Protein AF-A0A1Q7M6J9-F1 (afdb_monomer_lite)

pLDDT: mean 85.22, std 12.71, range [48.25, 96.19]

Sequence (81 aa):
MPFQEFTVSSLEALLNILKKARIRDSEIEVSTSEESQHTTCSKPIIHVLVMTAKGEGAGEHKDLAALYQYCPGCGSAVRIL

Foldseek 3Di:
DQKDKDFAQAPVRVVVVVVVVCDDQKDKDKDWDLVAADPPPRATKIKIWIWHFDDDDPDGDTDTPWIKIADNVRRMIMIRD

Secondary structure (DSSP, 8-state):
---EEEE-S-HHHHHHHHHHHT-TTEEEEEEEEEEEE-TTT-PEEEEEEEEEEPPSSSS--EEEEEEEEEETTTTEEEE--

Radius of gyration: 13.7 Å; chains: 1; bounding box: 35×25×31 Å

Structure (mmCIF, N/CA/C/O backbone):
data_AF-A0A1Q7M6J9-F1
#
_entry.id   AF-A0A1Q7M6J9-F1
#
loop_
_atom_site.group_PDB
_atom_site.id
_atom_site.type_symbol
_atom_site.label_atom_id
_atom_site.label_alt_id
_atom_s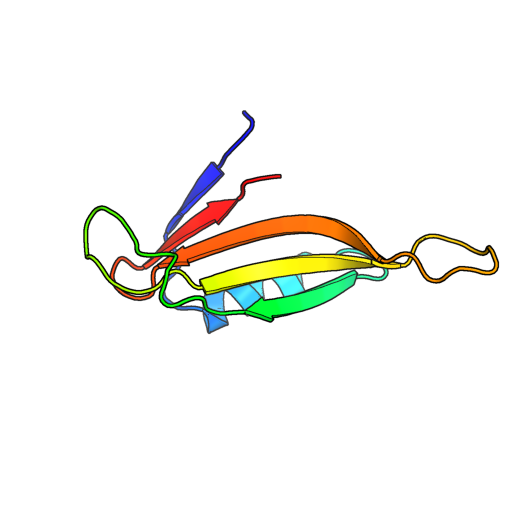ite.label_comp_id
_atom_site.label_asym_id
_atom_site.label_entity_id
_atom_site.label_seq_id
_atom_site.pdbx_PDB_ins_code
_atom_site.Cartn_x
_atom_site.Cartn_y
_atom_site.Cartn_z
_atom_site.occupancy
_atom_site.B_iso_or_equiv
_atom_site.auth_seq_id
_atom_site.auth_comp_id
_atom_site.auth_asym_id
_atom_site.auth_atom_id
_atom_site.pdbx_PDB_model_num
ATOM 1 N N . MET A 1 1 ? -8.910 -6.812 -15.209 1.00 52.31 1 MET A N 1
ATOM 2 C CA . MET A 1 1 ? -9.566 -6.199 -14.034 1.00 52.31 1 MET A CA 1
ATOM 3 C C . MET A 1 1 ? -8.650 -5.095 -13.542 1.00 52.31 1 MET A C 1
ATOM 5 O O . MET A 1 1 ? -7.497 -5.414 -13.290 1.00 52.31 1 MET A O 1
ATOM 9 N N . PRO A 1 2 ? -9.099 -3.832 -13.489 1.00 69.69 2 PRO A N 1
ATOM 10 C CA . PRO A 1 2 ? -8.226 -2.707 -13.151 1.00 69.69 2 PRO A CA 1
ATOM 11 C C . PRO A 1 2 ? -7.861 -2.647 -11.662 1.00 69.69 2 PRO A C 1
ATOM 13 O O . PRO A 1 2 ? -6.952 -1.923 -11.301 1.00 69.69 2 PRO A O 1
ATOM 16 N N . PHE A 1 3 ? -8.519 -3.428 -10.802 1.00 75.06 3 PHE A N 1
ATOM 17 C CA . PHE A 1 3 ? -8.194 -3.502 -9.382 1.00 75.06 3 PHE A CA 1
ATOM 18 C C . PHE A 1 3 ? -8.324 -4.928 -8.848 1.00 75.06 3 PHE A C 1
ATOM 20 O O . PHE A 1 3 ? -9.187 -5.690 -9.292 1.00 75.06 3 PHE A O 1
ATOM 27 N N . GLN A 1 4 ? -7.456 -5.280 -7.900 1.00 86.56 4 GLN A N 1
ATOM 28 C CA . GLN A 1 4 ? -7.486 -6.555 -7.184 1.00 86.56 4 GLN A CA 1
ATOM 29 C C . GLN A 1 4 ? -7.418 -6.288 -5.682 1.00 86.56 4 GLN A C 1
ATOM 31 O O . GLN A 1 4 ? -6.400 -5.805 -5.183 1.00 86.56 4 GLN A O 1
ATOM 36 N N . GLU A 1 5 ? -8.502 -6.602 -4.975 1.00 89.12 5 GLU A N 1
ATOM 37 C CA . GLU A 1 5 ? -8.559 -6.562 -3.514 1.00 89.12 5 GLU A CA 1
ATOM 38 C C . GLU A 1 5 ? -8.089 -7.895 -2.924 1.00 89.12 5 GLU A C 1
ATOM 40 O O . GLU A 1 5 ? -8.382 -8.969 -3.459 1.00 89.12 5 GLU A O 1
ATOM 45 N N . PHE A 1 6 ? -7.341 -7.828 -1.827 1.00 92.38 6 PHE A N 1
ATOM 46 C CA . PHE A 1 6 ? -6.870 -8.991 -1.089 1.00 92.38 6 PHE A CA 1
ATOM 47 C C . PHE A 1 6 ? -6.621 -8.655 0.381 1.00 92.38 6 PHE A C 1
ATOM 49 O O . PHE A 1 6 ? -6.325 -7.523 0.758 1.00 92.38 6 PHE A O 1
ATOM 56 N N . THR A 1 7 ? -6.703 -9.672 1.230 1.00 93.81 7 THR A N 1
ATOM 57 C CA . THR A 1 7 ? -6.412 -9.537 2.658 1.00 93.81 7 THR A CA 1
ATOM 58 C C . THR A 1 7 ? -4.918 -9.666 2.925 1.00 93.81 7 THR A C 1
ATOM 60 O O . THR A 1 7 ? -4.267 -10.578 2.409 1.00 93.81 7 THR A O 1
ATOM 63 N N . VAL A 1 8 ? -4.384 -8.814 3.794 1.00 93.81 8 VAL A N 1
ATOM 64 C CA . VAL A 1 8 ? -3.008 -8.889 4.283 1.00 93.81 8 VAL A CA 1
ATOM 65 C C . VAL A 1 8 ? -2.957 -8.481 5.753 1.00 93.81 8 VAL A C 1
ATOM 67 O O . VAL A 1 8 ? -3.540 -7.482 6.163 1.00 93.81 8 VAL A O 1
ATOM 70 N N . SER A 1 9 ? -2.278 -9.285 6.571 1.00 91.75 9 SER A N 1
ATOM 71 C CA . SER A 1 9 ? -2.331 -9.175 8.035 1.00 91.75 9 SER A CA 1
ATOM 72 C C . SER A 1 9 ? -1.643 -7.930 8.598 1.00 91.75 9 SER A C 1
ATOM 74 O O . SER A 1 9 ? -1.938 -7.522 9.720 1.00 91.75 9 SER A O 1
ATOM 76 N N . SER A 1 10 ? -0.710 -7.340 7.854 1.00 95.81 10 SER A N 1
ATOM 77 C CA . SER A 1 10 ? -0.002 -6.125 8.247 1.00 95.81 10 SER A CA 1
ATOM 78 C C . SER A 1 10 ? 0.619 -5.426 7.036 1.00 95.81 10 SER A C 1
ATOM 80 O O . SER A 1 10 ? 0.822 -6.036 5.982 1.00 95.81 10 SER A O 1
ATOM 82 N N . LEU A 1 11 ? 1.004 -4.156 7.208 1.00 95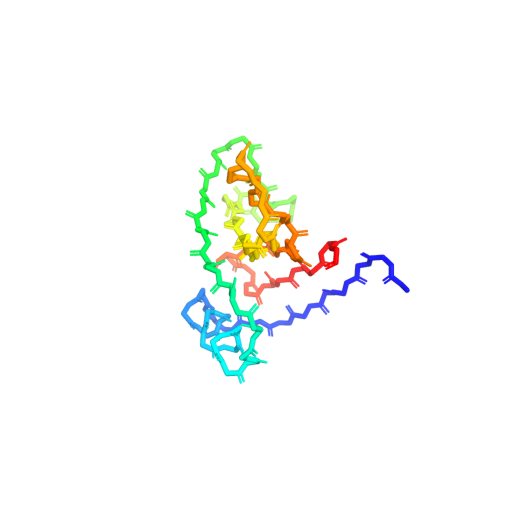.00 11 LEU A N 1
ATOM 83 C CA . LEU A 1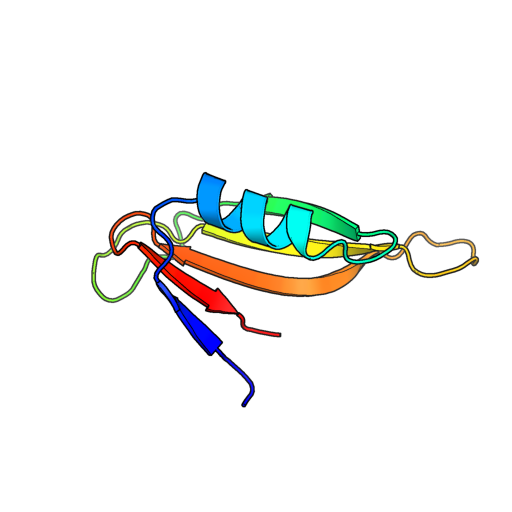 11 ? 1.818 -3.447 6.217 1.00 95.00 11 LEU A CA 1
ATOM 84 C C . LEU A 1 11 ? 3.135 -4.195 5.960 1.00 95.00 11 LEU A C 1
ATOM 86 O O . LEU A 1 11 ? 3.556 -4.340 4.819 1.00 95.00 11 LEU A O 1
ATOM 90 N N . GLU A 1 12 ? 3.771 -4.714 7.009 1.00 96.19 12 GLU A N 1
ATOM 91 C CA . GLU A 1 12 ? 5.015 -5.475 6.883 1.00 96.19 12 GLU A CA 1
ATOM 92 C C . GLU A 1 12 ? 4.831 -6.746 6.043 1.00 96.19 12 GLU A C 1
ATOM 94 O O . GLU A 1 12 ? 5.663 -7.050 5.187 1.00 96.19 12 GLU A O 1
ATOM 99 N N . ALA A 1 13 ? 3.719 -7.463 6.225 1.00 95.31 13 ALA A N 1
ATOM 100 C CA . ALA A 1 13 ? 3.388 -8.621 5.404 1.00 95.31 13 ALA A CA 1
ATOM 101 C C . ALA A 1 13 ? 3.213 -8.230 3.928 1.00 95.31 13 ALA A C 1
ATOM 103 O O . ALA A 1 13 ? 3.746 -8.919 3.057 1.00 95.31 13 ALA A O 1
ATOM 104 N N . LEU A 1 14 ? 2.561 -7.095 3.644 1.00 94.56 14 LEU A N 1
ATOM 105 C CA . LEU A 1 14 ? 2.445 -6.558 2.285 1.00 94.56 14 LEU A CA 1
ATOM 106 C C . LEU A 1 14 ? 3.824 -6.241 1.691 1.00 94.56 14 LEU A C 1
ATOM 108 O O . LEU A 1 14 ? 4.154 -6.723 0.609 1.00 94.56 14 LEU A O 1
ATOM 112 N N . LEU A 1 15 ? 4.666 -5.501 2.413 1.00 94.38 15 LEU A N 1
ATOM 113 C CA . LEU A 1 15 ? 6.016 -5.160 1.958 1.00 94.38 15 LEU A CA 1
ATOM 114 C C . LEU A 1 15 ? 6.871 -6.411 1.715 1.00 94.38 15 LEU A C 1
ATOM 116 O O . LEU A 1 15 ? 7.631 -6.465 0.749 1.00 94.38 15 LEU A O 1
ATOM 120 N N . ASN A 1 16 ? 6.726 -7.441 2.547 1.00 94.44 16 ASN A N 1
ATOM 121 C CA . ASN A 1 16 ? 7.416 -8.716 2.367 1.00 94.44 16 ASN A CA 1
ATOM 122 C C . ASN A 1 16 ? 6.939 -9.473 1.120 1.00 94.44 16 ASN A C 1
ATOM 124 O O . ASN A 1 16 ? 7.765 -10.084 0.440 1.00 94.44 16 ASN A O 1
ATOM 128 N N . ILE A 1 17 ? 5.645 -9.421 0.787 1.00 91.88 17 ILE A N 1
ATOM 129 C CA . ILE A 1 17 ? 5.115 -9.970 -0.472 1.00 91.88 17 ILE A CA 1
ATOM 130 C C . ILE A 1 17 ? 5.743 -9.240 -1.665 1.00 91.88 17 ILE A C 1
ATOM 132 O O . ILE A 1 17 ? 6.273 -9.892 -2.565 1.00 91.88 17 ILE A O 1
ATOM 136 N N . LEU A 1 18 ? 5.762 -7.904 -1.644 1.00 90.94 18 LEU A N 1
ATOM 137 C CA . LEU A 1 18 ? 6.319 -7.094 -2.734 1.00 90.94 18 LEU A CA 1
ATOM 138 C C . LEU A 1 18 ? 7.826 -7.322 -2.918 1.00 90.94 18 LEU A C 1
ATOM 140 O O . LEU A 1 18 ? 8.289 -7.522 -4.039 1.00 90.94 18 LEU A O 1
ATOM 144 N N . LYS A 1 19 ? 8.591 -7.402 -1.824 1.00 89.44 19 LYS A N 1
ATOM 145 C CA . LYS A 1 19 ? 10.024 -7.747 -1.866 1.00 89.44 19 LYS A CA 1
ATOM 146 C C . LYS A 1 19 ? 10.265 -9.137 -2.463 1.00 89.44 19 LYS A C 1
ATOM 148 O O . LYS A 1 19 ? 11.201 -9.324 -3.239 1.00 89.44 19 LYS A O 1
ATOM 153 N N . LYS A 1 20 ? 9.421 -10.120 -2.128 1.00 90.75 20 LYS A N 1
ATOM 154 C CA . LYS A 1 20 ? 9.504 -11.485 -2.680 1.00 90.75 20 LYS A CA 1
ATOM 155 C C . LYS A 1 20 ? 9.136 -11.550 -4.161 1.00 90.75 20 LYS A C 1
ATOM 157 O O . LYS A 1 20 ? 9.677 -12.404 -4.857 1.00 90.75 20 LYS A O 1
ATOM 162 N N . ALA A 1 21 ? 8.277 -10.650 -4.641 1.00 86.81 21 ALA A N 1
ATOM 163 C CA . ALA A 1 21 ? 7.911 -10.566 -6.053 1.00 86.81 21 ALA A CA 1
ATOM 164 C C . ALA A 1 21 ? 9.082 -10.143 -6.962 1.00 86.81 21 ALA A C 1
ATOM 166 O O . ALA A 1 21 ? 9.004 -10.367 -8.166 1.00 86.81 21 ALA A O 1
ATOM 167 N N . ARG A 1 22 ? 10.173 -9.589 -6.397 1.00 80.12 22 ARG A N 1
ATOM 168 C CA . ARG A 1 22 ? 11.418 -9.221 -7.105 1.00 80.12 22 ARG A CA 1
ATOM 169 C C . ARG A 1 22 ? 11.162 -8.460 -8.410 1.00 80.12 22 ARG A C 1
ATOM 171 O O . ARG A 1 22 ? 11.653 -8.844 -9.473 1.00 80.12 22 ARG A O 1
ATOM 178 N N . ILE A 1 23 ? 10.392 -7.378 -8.325 1.00 79.50 23 ILE A N 1
ATOM 179 C CA . ILE A 1 23 ? 10.221 -6.468 -9.458 1.00 79.50 23 ILE A CA 1
ATOM 180 C C . ILE A 1 23 ? 11.600 -5.860 -9.759 1.00 79.50 23 ILE A C 1
ATOM 182 O O . ILE A 1 23 ? 12.305 -5.400 -8.860 1.00 79.50 23 ILE A O 1
ATOM 186 N N . ARG A 1 24 ? 12.044 -5.986 -11.011 1.00 79.38 24 ARG A N 1
ATOM 187 C CA . ARG A 1 24 ? 13.388 -5.577 -11.428 1.00 79.38 24 ARG A CA 1
ATOM 188 C C . ARG A 1 24 ? 13.514 -4.055 -11.327 1.00 79.38 24 ARG A C 1
ATOM 190 O O . ARG A 1 24 ? 12.587 -3.355 -11.720 1.00 79.38 24 ARG A O 1
ATOM 197 N N . ASP A 1 25 ? 14.649 -3.585 -10.809 1.00 82.12 25 ASP A N 1
ATOM 198 C CA . ASP A 1 25 ? 15.003 -2.162 -10.707 1.00 82.12 25 ASP A CA 1
ATOM 199 C C . ASP A 1 25 ? 13.914 -1.308 -10.039 1.00 82.12 25 ASP A C 1
ATOM 201 O O . ASP A 1 25 ? 13.682 -0.160 -10.423 1.00 82.12 25 ASP A O 1
ATOM 205 N N . SER A 1 26 ? 13.219 -1.898 -9.055 1.00 85.75 26 SER A N 1
ATOM 206 C CA . SER A 1 26 ? 12.124 -1.242 -8.352 1.00 85.75 26 SER A CA 1
ATOM 207 C C . SER A 1 26 ? 12.486 -0.791 -6.942 1.00 85.75 26 SER A C 1
ATOM 209 O O . SER A 1 26 ? 13.071 -1.556 -6.172 1.00 85.75 26 SER A O 1
ATOM 211 N N . GLU A 1 27 ? 12.004 0.384 -6.567 1.00 89.06 27 GLU A N 1
ATOM 212 C CA . GLU A 1 27 ? 11.984 0.911 -5.208 1.00 89.06 27 GLU A CA 1
ATOM 213 C C . GLU A 1 27 ? 10.550 0.930 -4.674 1.00 89.06 27 GLU A C 1
ATOM 215 O O . GLU A 1 27 ? 9.591 1.101 -5.428 1.00 89.06 27 GLU A O 1
ATOM 220 N N . ILE A 1 28 ? 10.396 0.744 -3.361 1.00 91.38 28 ILE A N 1
ATOM 221 C CA . ILE A 1 28 ? 9.094 0.840 -2.697 1.00 91.38 28 ILE A CA 1
ATOM 222 C C . ILE A 1 28 ? 9.061 2.128 -1.884 1.00 91.38 28 ILE A C 1
ATOM 224 O O . ILE A 1 28 ? 9.857 2.298 -0.962 1.00 91.38 28 ILE A O 1
ATOM 228 N N . GLU A 1 29 ? 8.100 2.990 -2.186 1.00 92.56 29 GLU A N 1
ATOM 229 C CA . GLU A 1 29 ? 7.810 4.200 -1.426 1.00 92.56 29 GLU A CA 1
ATOM 230 C C . GLU A 1 29 ? 6.507 3.999 -0.644 1.00 92.56 29 GLU A C 1
ATOM 232 O O . GLU A 1 29 ? 5.521 3.472 -1.163 1.00 92.56 29 GLU A O 1
ATOM 237 N N . VAL A 1 30 ? 6.505 4.382 0.632 1.00 93.69 30 VAL A N 1
ATOM 238 C CA . VAL A 1 30 ? 5.339 4.258 1.515 1.00 93.69 30 VAL A CA 1
ATOM 239 C C . VAL A 1 30 ? 4.950 5.645 1.992 1.00 93.69 30 VAL A C 1
ATOM 241 O O . VAL A 1 30 ? 5.781 6.361 2.547 1.00 93.69 30 VAL A O 1
ATOM 244 N N . SER A 1 31 ? 3.688 6.015 1.803 1.00 91.69 31 SER A N 1
ATOM 245 C CA . SER A 1 31 ? 3.154 7.299 2.249 1.00 91.69 31 SER A CA 1
ATOM 246 C C . SER A 1 31 ? 1.780 7.147 2.895 1.00 91.69 31 SER A C 1
ATOM 248 O O . SER A 1 31 ? 1.030 6.206 2.633 1.00 91.69 31 SER A O 1
ATOM 250 N N . THR A 1 32 ? 1.452 8.083 3.777 1.00 86.00 32 THR A N 1
ATOM 251 C CA . THR A 1 32 ? 0.149 8.183 4.442 1.00 86.00 32 THR A CA 1
ATOM 252 C C . THR A 1 32 ? -0.403 9.582 4.240 1.00 86.00 32 THR A C 1
ATOM 254 O O . THR A 1 32 ? 0.344 10.548 4.385 1.00 86.00 32 THR A O 1
ATOM 257 N N . SER A 1 33 ? -1.699 9.695 3.956 1.00 79.38 33 SER A N 1
ATOM 258 C CA . SER A 1 33 ? -2.408 10.975 3.903 1.00 79.38 33 SER A CA 1
ATOM 259 C C . SER A 1 33 ? -3.606 10.930 4.845 1.00 79.38 33 SER A C 1
ATOM 261 O O . SER A 1 33 ? -4.399 9.990 4.787 1.00 79.38 33 SER A O 1
ATOM 263 N N . GLU A 1 34 ? -3.751 11.941 5.705 1.00 74.94 34 GLU A N 1
ATOM 264 C CA . GLU A 1 34 ? -4.919 12.071 6.590 1.00 74.94 34 GLU A CA 1
ATOM 265 C C . GLU A 1 34 ? -6.217 12.319 5.805 1.00 74.94 34 GLU A C 1
ATOM 267 O O . GLU A 1 34 ? -7.301 11.966 6.271 1.00 74.94 34 GLU A O 1
ATOM 272 N N . GLU A 1 35 ? -6.099 12.858 4.588 1.00 81.00 35 GLU A N 1
ATOM 273 C CA . GLU A 1 35 ? -7.216 13.106 3.671 1.00 81.00 35 GLU A CA 1
ATOM 274 C C . GLU A 1 35 ? -7.721 11.814 3.009 1.00 81.00 35 GLU A C 1
ATOM 276 O O . GLU A 1 35 ? -8.866 11.742 2.565 1.00 81.00 35 GLU A O 1
ATOM 281 N N . SER A 1 36 ? -6.886 10.770 2.951 1.00 85.50 36 SER A N 1
ATOM 282 C CA . SER A 1 36 ? -7.249 9.469 2.382 1.00 85.50 36 SER A CA 1
ATOM 283 C C . SER A 1 36 ? -7.655 8.498 3.482 1.00 85.50 36 SER A C 1
ATOM 285 O O . SER A 1 36 ? -6.821 7.824 4.083 1.00 85.50 36 SER A O 1
ATOM 287 N N . GLN A 1 37 ? -8.958 8.401 3.737 1.00 91.94 37 GLN A N 1
ATOM 288 C CA . GLN A 1 37 ? -9.525 7.493 4.735 1.00 91.94 37 GLN A CA 1
ATOM 289 C C . GLN A 1 37 ? -10.236 6.312 4.086 1.00 91.94 37 GLN A C 1
ATOM 291 O O . GLN A 1 37 ? -10.900 6.435 3.057 1.00 91.94 37 GLN A O 1
ATOM 296 N N . HIS A 1 38 ? -10.140 5.150 4.728 1.00 91.88 38 HIS A N 1
ATOM 297 C CA . HIS A 1 38 ? -10.915 3.993 4.321 1.00 91.88 38 HIS A CA 1
ATOM 298 C C . HIS A 1 38 ? -12.391 4.236 4.637 1.00 91.88 38 HIS A C 1
ATOM 300 O O . HIS A 1 38 ? -12.753 4.413 5.798 1.00 91.88 38 HIS A O 1
ATOM 306 N N . THR A 1 39 ? -13.247 4.205 3.619 1.00 89.38 39 THR A N 1
ATOM 307 C CA . THR A 1 39 ? -14.675 4.552 3.733 1.00 89.38 39 THR A CA 1
ATOM 308 C C . THR A 1 39 ? -15.428 3.706 4.759 1.00 89.38 39 THR A C 1
ATOM 310 O O . THR A 1 39 ? -16.376 4.190 5.368 1.00 89.38 39 THR A O 1
ATOM 313 N N . THR A 1 40 ? -14.991 2.465 4.990 1.00 90.62 40 THR A N 1
ATOM 314 C CA . THR A 1 40 ? -15.663 1.538 5.911 1.00 90.62 40 THR A CA 1
ATOM 315 C C . THR A 1 40 ? -15.284 1.759 7.376 1.00 90.62 40 THR A C 1
ATOM 317 O O . THR A 1 40 ? -16.132 1.627 8.252 1.00 90.62 40 THR A O 1
ATOM 320 N N . CYS A 1 41 ? -14.015 2.053 7.677 1.00 93.62 41 CYS A N 1
ATOM 321 C CA . CYS A 1 41 ? -13.527 2.110 9.065 1.00 93.62 41 CYS A CA 1
ATOM 322 C C . CYS A 1 41 ? -12.922 3.462 9.467 1.00 93.62 41 CYS A C 1
ATOM 324 O O . CYS A 1 41 ? -12.364 3.571 10.559 1.00 93.62 41 CYS A O 1
ATOM 326 N N . SER A 1 42 ? -12.946 4.445 8.562 1.00 92.75 42 SER A N 1
ATOM 327 C CA . SER A 1 42 ? -12.423 5.812 8.710 1.00 92.75 42 SER A CA 1
ATOM 328 C C . SER A 1 42 ? -10.950 5.918 9.113 1.00 92.75 42 SER A C 1
ATOM 330 O O . SER A 1 42 ? -10.475 6.994 9.467 1.00 92.75 42 SER A O 1
ATOM 332 N N . LYS A 1 43 ? -10.190 4.818 9.058 1.00 92.62 43 LYS A N 1
ATOM 333 C CA . LYS A 1 43 ? -8.753 4.852 9.344 1.00 92.62 43 LYS A CA 1
ATOM 334 C C . LYS A 1 43 ? -7.991 5.352 8.114 1.00 92.62 43 LYS A C 1
ATOM 336 O O . LYS A 1 43 ? -8.406 5.020 7.000 1.00 92.62 43 LYS A O 1
ATOM 341 N N . PRO A 1 44 ? -6.871 6.070 8.300 1.00 93.81 44 PRO A N 1
ATOM 342 C CA . PRO A 1 44 ? -6.021 6.489 7.193 1.00 93.81 44 PRO A CA 1
ATOM 343 C C . PRO A 1 44 ? -5.577 5.303 6.331 1.00 93.81 44 PRO A C 1
ATOM 345 O O . PRO A 1 44 ? -5.239 4.231 6.846 1.00 93.81 44 PRO A O 1
ATOM 348 N N . ILE A 1 45 ? -5.586 5.507 5.018 1.00 94.56 45 ILE A N 1
ATOM 349 C CA . ILE A 1 45 ? -5.051 4.580 4.027 1.00 94.56 45 ILE A CA 1
ATOM 350 C C . ILE A 1 45 ? -3.548 4.822 3.900 1.00 94.56 45 ILE A C 1
ATOM 352 O O . ILE A 1 45 ? -3.071 5.957 3.849 1.00 94.56 45 ILE A O 1
ATOM 356 N N . ILE A 1 46 ? -2.800 3.726 3.834 1.00 95.44 46 ILE A N 1
ATOM 357 C CA . ILE A 1 46 ? -1.377 3.727 3.516 1.00 95.44 46 ILE A CA 1
ATOM 358 C C . ILE A 1 46 ? -1.236 3.443 2.022 1.00 95.44 46 ILE A C 1
ATOM 360 O O . ILE A 1 46 ? -1.693 2.406 1.538 1.00 95.44 46 ILE A O 1
ATOM 364 N N . HIS A 1 47 ? -0.585 4.344 1.300 1.00 94.62 47 HIS A N 1
ATOM 365 C CA . HIS A 1 47 ? -0.220 4.149 -0.095 1.00 94.62 47 HIS A CA 1
ATOM 366 C C . HIS A 1 47 ? 1.159 3.496 -0.165 1.00 94.62 47 HIS A C 1
ATOM 368 O O . HIS A 1 47 ? 2.108 3.945 0.477 1.00 94.62 47 HIS A O 1
ATOM 374 N N . VAL A 1 48 ? 1.270 2.429 -0.950 1.00 94.31 48 VAL A N 1
ATOM 375 C CA . VAL A 1 48 ? 2.530 1.742 -1.235 1.00 94.31 48 VAL A CA 1
ATOM 376 C C . VAL A 1 48 ? 2.755 1.802 -2.738 1.00 94.31 48 VAL A C 1
ATOM 378 O O . VAL A 1 48 ? 2.040 1.158 -3.509 1.00 94.31 48 VAL A O 1
ATOM 381 N N . LEU A 1 49 ? 3.722 2.612 -3.149 1.00 92.69 49 LEU A N 1
ATOM 382 C CA . LEU A 1 49 ? 4.089 2.833 -4.538 1.00 92.69 49 LEU A CA 1
ATOM 383 C C . LEU A 1 49 ? 5.293 1.957 -4.863 1.00 92.69 49 LEU A C 1
ATOM 385 O O . LEU A 1 49 ? 6.267 1.925 -4.116 1.00 92.69 49 LEU A O 1
ATOM 389 N N . VAL A 1 50 ? 5.224 1.248 -5.983 1.00 90.75 50 VAL A N 1
ATOM 390 C CA . VAL A 1 50 ? 6.364 0.536 -6.555 1.00 90.75 50 VAL A CA 1
ATOM 391 C C . VAL A 1 50 ? 6.835 1.338 -7.754 1.00 90.75 50 VAL A C 1
ATOM 393 O O . VAL A 1 50 ? 6.124 1.422 -8.755 1.00 90.75 50 VAL A O 1
ATOM 396 N N . MET A 1 51 ? 8.015 1.928 -7.641 1.00 89.12 51 MET A N 1
ATOM 397 C CA . MET A 1 51 ? 8.618 2.794 -8.649 1.00 89.12 51 MET A CA 1
ATOM 398 C C . MET A 1 51 ? 9.727 2.032 -9.363 1.00 89.12 51 MET A C 1
ATOM 400 O O . MET A 1 51 ? 10.518 1.388 -8.690 1.00 89.12 51 MET A O 1
ATOM 404 N N . THR A 1 52 ? 9.828 2.103 -10.686 1.00 85.56 52 THR A N 1
ATOM 405 C CA . THR A 1 52 ? 10.945 1.519 -11.449 1.00 85.56 52 THR A CA 1
ATOM 406 C C . THR A 1 52 ? 11.784 2.604 -12.103 1.00 85.56 52 THR A C 1
ATOM 408 O O . THR A 1 52 ? 11.240 3.598 -12.592 1.00 85.56 52 THR A O 1
ATOM 411 N N . ALA A 1 53 ? 13.101 2.407 -12.150 1.00 72.19 53 ALA A N 1
ATOM 412 C CA . ALA A 1 53 ? 13.974 3.262 -12.945 1.00 72.19 53 ALA A CA 1
ATOM 413 C C . ALA A 1 53 ? 13.672 3.076 -14.441 1.00 72.19 53 ALA A C 1
ATOM 415 O O . ALA A 1 53 ? 13.573 1.949 -14.932 1.00 72.19 53 ALA A O 1
ATOM 416 N N . LYS A 1 54 ? 13.527 4.178 -15.180 1.00 64.50 54 LYS A N 1
ATOM 417 C CA . LYS A 1 54 ? 13.454 4.130 -16.641 1.00 64.50 54 LYS A CA 1
ATOM 418 C C . LYS A 1 54 ? 14.875 4.081 -17.209 1.00 64.50 54 LYS A C 1
ATOM 420 O O . LYS A 1 54 ? 15.753 4.793 -16.731 1.00 64.50 54 LYS A O 1
ATOM 425 N N . GLY A 1 55 ? 15.103 3.213 -18.194 1.00 56.41 55 GLY A N 1
ATOM 426 C CA . GLY A 1 55 ? 16.405 3.042 -18.845 1.00 56.41 55 GLY A CA 1
ATOM 427 C C . GLY A 1 55 ? 16.983 4.327 -19.457 1.00 56.41 55 GLY A C 1
ATOM 428 O O . GLY A 1 55 ? 16.267 5.292 -19.716 1.00 56.41 55 GLY A O 1
ATOM 429 N N . GLU A 1 56 ? 18.299 4.274 -19.676 1.00 51.28 56 GLU A N 1
ATOM 430 C CA . GLU A 1 56 ? 19.267 5.352 -19.934 1.00 51.28 56 GLU A CA 1
ATOM 431 C C . GLU A 1 56 ? 18.791 6.528 -20.813 1.00 51.28 56 GLU A C 1
ATOM 433 O O . GLU A 1 56 ? 18.658 6.434 -22.033 1.00 51.28 56 GLU A O 1
ATOM 438 N N . GLY A 1 57 ? 18.641 7.690 -20.176 1.00 50.66 57 GLY A N 1
ATOM 439 C CA . GLY A 1 57 ? 18.480 8.997 -20.806 1.00 50.66 57 GLY A CA 1
ATOM 440 C C . GLY A 1 57 ? 18.518 10.085 -19.735 1.00 50.66 57 GLY A C 1
ATOM 441 O O . GLY A 1 57 ? 17.995 9.882 -18.645 1.00 50.66 57 GLY A O 1
ATOM 442 N N . ALA A 1 58 ? 19.186 11.210 -20.009 1.00 48.25 58 ALA A N 1
ATOM 443 C CA . ALA A 1 58 ? 19.396 12.300 -19.053 1.00 48.25 58 ALA A CA 1
ATOM 444 C C . ALA A 1 58 ? 18.056 12.909 -18.588 1.00 48.25 58 ALA A C 1
ATOM 446 O O . ALA A 1 58 ? 17.503 13.801 -19.226 1.00 48.25 58 ALA A O 1
ATOM 447 N N . GLY A 1 59 ? 17.542 12.373 -17.484 1.00 52.44 59 GLY A N 1
ATOM 448 C CA . GLY A 1 59 ? 16.254 12.686 -16.879 1.00 52.44 59 GLY A CA 1
ATOM 449 C C . GLY A 1 59 ? 15.756 11.449 -16.138 1.00 52.44 59 GL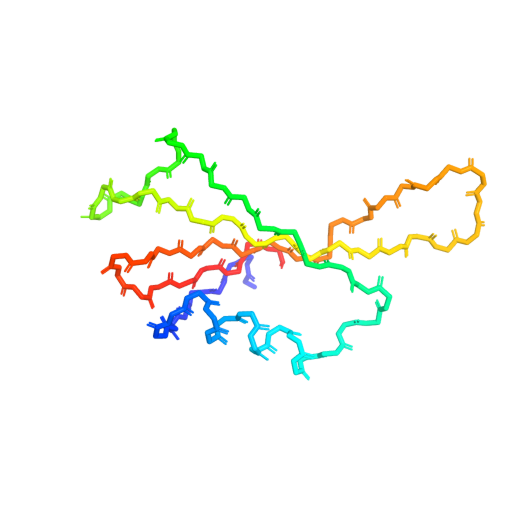Y A C 1
ATOM 450 O O . GLY A 1 59 ? 15.050 10.631 -16.721 1.00 52.44 59 GLY A O 1
ATOM 451 N N . GLU A 1 60 ? 16.163 11.280 -14.876 1.00 54.25 60 GLU A N 1
ATOM 452 C CA . GLU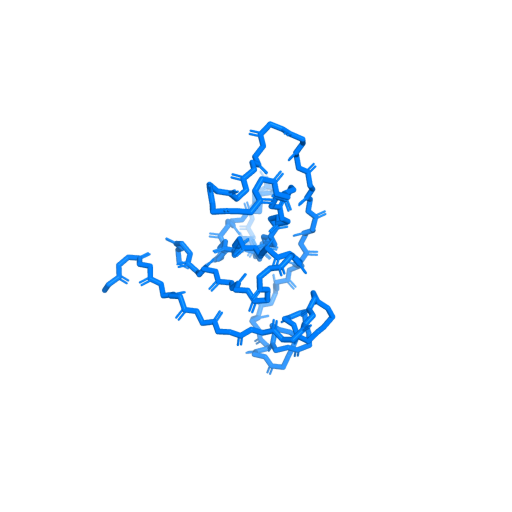 A 1 60 ? 15.711 10.186 -14.003 1.00 54.25 60 GLU A CA 1
ATOM 453 C C . GLU A 1 60 ? 14.205 10.322 -13.718 1.00 54.25 60 GLU A C 1
ATOM 455 O O . GLU A 1 60 ? 13.771 10.816 -12.679 1.00 54.25 60 GLU A O 1
ATOM 460 N N . HIS A 1 61 ? 13.373 9.913 -14.669 1.00 56.62 61 HIS A N 1
ATOM 461 C CA . HIS A 1 61 ? 11.941 9.783 -14.461 1.00 56.62 61 HIS A CA 1
ATOM 462 C C . HIS A 1 61 ? 11.678 8.399 -13.860 1.00 56.62 61 HIS A C 1
ATOM 464 O O . HIS A 1 61 ? 11.851 7.383 -14.534 1.00 56.62 61 HIS A O 1
ATOM 470 N N . LYS A 1 62 ? 11.282 8.349 -12.581 1.00 70.88 62 LYS A N 1
ATOM 471 C CA . LYS A 1 62 ? 10.771 7.122 -11.955 1.00 70.88 62 LYS A CA 1
ATOM 472 C C . LYS A 1 62 ? 9.374 6.828 -12.512 1.00 70.88 62 LYS A C 1
ATOM 474 O O . LYS A 1 62 ? 8.475 7.655 -12.362 1.00 70.88 62 LYS A O 1
ATOM 479 N N . ASP A 1 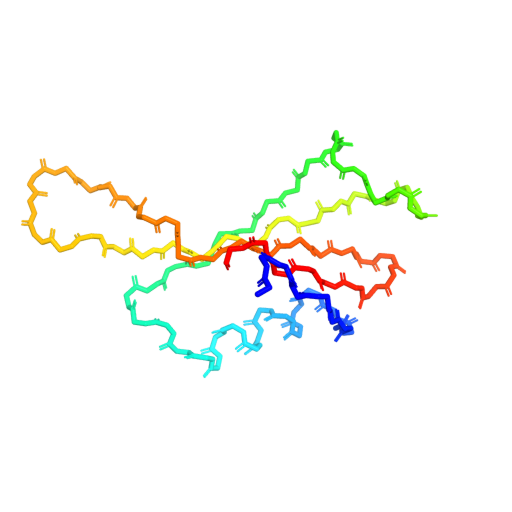63 ? 9.178 5.664 -13.126 1.00 83.56 63 ASP A N 1
ATOM 480 C CA . ASP A 1 63 ? 7.858 5.227 -13.596 1.00 83.56 63 ASP A CA 1
ATOM 481 C C . ASP A 1 63 ? 7.127 4.479 -12.465 1.00 83.56 63 ASP A C 1
ATOM 483 O O . ASP A 1 63 ? 7.717 3.647 -11.774 1.00 83.56 63 ASP A O 1
ATOM 487 N N . LEU A 1 64 ? 5.835 4.760 -12.265 1.00 86.44 64 LEU A N 1
ATOM 488 C CA . LEU A 1 64 ? 4.997 4.027 -11.310 1.00 86.44 64 LEU A CA 1
ATOM 489 C C . LEU A 1 64 ? 4.619 2.662 -11.903 1.00 86.44 64 LEU A C 1
ATOM 491 O O . LEU A 1 64 ? 3.790 2.581 -12.808 1.00 86.44 64 LEU A O 1
ATOM 495 N N . ALA A 1 65 ? 5.205 1.589 -11.376 1.00 87.56 65 ALA A N 1
ATOM 496 C CA . ALA A 1 65 ? 4.956 0.220 -11.822 1.00 87.56 65 ALA A CA 1
ATOM 497 C C . ALA A 1 65 ? 3.714 -0.403 -11.168 1.00 87.56 65 ALA A C 1
ATOM 499 O O . ALA A 1 65 ? 3.015 -1.198 -11.797 1.00 87.56 65 ALA A O 1
ATOM 500 N N . ALA A 1 66 ? 3.439 -0.071 -9.904 1.00 89.38 66 ALA A N 1
ATOM 501 C CA . ALA A 1 66 ? 2.229 -0.502 -9.207 1.00 89.38 66 ALA A CA 1
ATOM 502 C C . ALA A 1 66 ? 1.887 0.436 -8.047 1.00 89.38 66 ALA A C 1
ATOM 504 O O . ALA A 1 66 ? 2.774 0.967 -7.380 1.00 89.38 66 ALA A O 1
ATOM 505 N N . LEU A 1 67 ? 0.593 0.572 -7.762 1.00 91.94 67 LEU A N 1
ATOM 506 C CA . LEU A 1 67 ? 0.080 1.269 -6.584 1.00 91.94 67 LEU A CA 1
ATOM 507 C C . LEU A 1 67 ? -0.776 0.313 -5.758 1.00 91.94 67 LEU A C 1
ATOM 509 O O . LEU A 1 67 ? -1.716 -0.292 -6.282 1.00 91.94 67 LEU A O 1
ATOM 513 N N . TYR A 1 68 ? -0.484 0.240 -4.463 1.00 93.56 68 TYR A N 1
ATOM 514 C CA . TYR A 1 68 ? -1.313 -0.445 -3.483 1.00 93.56 68 TYR A CA 1
ATOM 515 C C . TYR A 1 68 ? -1.855 0.545 -2.457 1.00 93.56 68 TYR A C 1
ATOM 517 O O . TYR A 1 68 ? -1.151 1.451 -2.013 1.00 93.56 68 TYR A O 1
ATOM 525 N N . GLN A 1 69 ? -3.101 0.343 -2.051 1.00 94.06 69 GLN A N 1
ATOM 526 C CA . GLN A 1 69 ? -3.721 1.029 -0.924 1.00 94.06 69 GLN A CA 1
ATOM 527 C C . GLN A 1 69 ? -4.008 0.008 0.165 1.00 94.06 69 GLN A C 1
ATOM 529 O O . GLN A 1 69 ? -4.723 -0.957 -0.083 1.00 94.06 69 GLN A O 1
ATOM 534 N N . TYR A 1 70 ? -3.447 0.207 1.353 1.00 95.56 70 TYR A N 1
ATOM 535 C CA . TYR A 1 70 ? -3.597 -0.689 2.493 1.00 95.56 70 TYR A CA 1
ATOM 536 C C . TYR A 1 70 ? -4.315 0.010 3.646 1.00 95.56 70 TYR A C 1
ATOM 538 O O . TYR A 1 70 ? -3.931 1.103 4.065 1.00 95.56 70 TYR A O 1
ATOM 546 N N . CYS A 1 71 ? -5.336 -0.645 4.198 1.00 95.06 71 CYS A N 1
ATOM 547 C CA . CYS A 1 71 ? -6.012 -0.199 5.406 1.00 95.06 71 CYS A CA 1
ATOM 548 C C . CYS A 1 71 ? -5.534 -1.012 6.623 1.00 95.06 71 CYS A C 1
ATOM 550 O O . CYS A 1 71 ? -5.891 -2.189 6.747 1.00 95.06 71 CYS A O 1
ATOM 552 N N . PRO A 1 72 ? -4.834 -0.398 7.597 1.00 93.50 72 PRO A N 1
ATOM 553 C CA . PRO A 1 72 ? -4.378 -1.101 8.795 1.00 93.50 72 PRO A CA 1
ATOM 554 C C . PRO A 1 72 ? -5.520 -1.485 9.744 1.00 93.50 72 PRO A C 1
ATOM 556 O O . PRO A 1 72 ? -5.338 -2.323 10.619 1.00 93.50 72 PRO A O 1
ATOM 559 N N . GLY A 1 73 ? -6.697 -0.865 9.606 1.00 93.25 73 GLY A N 1
ATOM 560 C CA . GLY A 1 73 ? -7.874 -1.204 10.407 1.00 93.25 73 GLY A CA 1
ATOM 561 C C . GLY A 1 73 ? -8.563 -2.482 9.966 1.00 93.25 73 GLY A C 1
ATOM 562 O O . GLY A 1 73 ? -9.009 -3.246 10.814 1.00 93.25 73 GLY A O 1
ATOM 563 N N . CYS A 1 74 ? -8.644 -2.694 8.656 1.00 93.38 74 CYS A N 1
ATOM 564 C CA . CYS A 1 74 ? -9.377 -3.811 8.071 1.00 93.38 74 CYS A CA 1
ATOM 565 C C . CYS A 1 74 ? -8.463 -4.956 7.625 1.00 93.38 74 CYS A C 1
ATOM 567 O O . CYS A 1 74 ? -8.963 -6.041 7.351 1.00 93.38 74 CYS A O 1
ATOM 569 N N . GLY A 1 75 ? -7.149 -4.726 7.512 1.00 94.12 75 GLY A N 1
ATOM 570 C CA . GLY A 1 75 ? -6.235 -5.713 6.936 1.00 94.12 75 GLY A CA 1
ATOM 571 C C . GLY A 1 75 ? -6.531 -5.990 5.457 1.00 94.12 75 GLY A C 1
ATOM 572 O O . GLY A 1 75 ? -6.282 -7.092 4.976 1.00 94.12 75 GLY A O 1
ATOM 573 N N . SER A 1 76 ? -7.112 -5.018 4.746 1.00 93.00 76 SER A N 1
ATOM 574 C CA . SER A 1 76 ? -7.391 -5.106 3.309 1.00 93.00 76 SER A CA 1
ATOM 575 C C . SER A 1 76 ? -6.383 -4.263 2.537 1.00 93.00 76 SER A C 1
ATOM 577 O O . SER A 1 76 ? -6.002 -3.173 2.980 1.00 93.00 76 SER A O 1
ATOM 579 N N . ALA A 1 77 ? -5.944 -4.787 1.399 1.00 94.19 77 ALA A N 1
ATOM 580 C CA . ALA A 1 77 ? -5.125 -4.100 0.423 1.00 94.19 77 ALA A CA 1
ATOM 581 C C . ALA A 1 77 ? -5.772 -4.179 -0.964 1.00 94.19 77 ALA A C 1
ATOM 583 O O . ALA A 1 77 ? -6.300 -5.215 -1.363 1.00 94.19 77 ALA A O 1
ATOM 584 N N . VAL A 1 78 ? -5.676 -3.093 -1.725 1.00 92.00 78 VAL A N 1
ATOM 585 C CA . VAL A 1 78 ? -6.145 -3.016 -3.111 1.00 92.00 78 VAL A CA 1
ATOM 586 C C . VAL A 1 78 ? -4.974 -2.651 -4.010 1.00 92.00 78 VAL A C 1
ATOM 588 O O . VAL A 1 78 ? -4.321 -1.634 -3.782 1.00 92.00 78 VAL A O 1
ATOM 591 N N . ARG A 1 79 ? -4.714 -3.459 -5.042 1.00 91.62 79 ARG A N 1
ATOM 592 C CA . ARG A 1 79 ? -3.833 -3.102 -6.168 1.00 91.62 79 ARG A CA 1
ATOM 593 C C . ARG A 1 79 ? -4.648 -2.304 -7.184 1.00 91.62 79 ARG A C 1
ATOM 595 O O . ARG A 1 79 ? -5.689 -2.799 -7.604 1.00 91.62 79 ARG A O 1
ATOM 602 N N . ILE A 1 80 ? -4.192 -1.110 -7.562 1.00 83.38 80 ILE A N 1
ATOM 603 C CA . ILE A 1 80 ? -4.931 -0.157 -8.424 1.00 83.38 80 ILE A CA 1
ATOM 604 C C . ILE A 1 80 ? -4.400 -0.110 -9.868 1.00 83.38 80 ILE A C 1
ATOM 606 O O . ILE A 1 80 ? -5.145 0.221 -10.785 1.00 83.38 80 ILE A O 1
ATOM 610 N N . LEU A 1 81 ? -3.121 -0.430 -10.074 1.00 74.06 81 LEU A N 1
ATOM 611 C CA . LEU A 1 81 ? -2.439 -0.490 -11.375 1.00 74.06 81 LEU A CA 1
ATOM 612 C C . LEU A 1 81 ? -1.749 -1.842 -11.487 1.00 74.06 81 LEU A C 1
ATOM 614 O O . LEU A 1 81 ? -1.080 -2.201 -10.492 1.00 74.06 81 LEU A O 1
#